Protein AF-A0A382X5J8-F1 (afdb_monomer_lite)

Radius of gyration: 20.48 Å; chains: 1; bounding box: 57×24×54 Å

Structure (mmCIF, N/CA/C/O backbone):
data_AF-A0A382X5J8-F1
#
_entry.id   AF-A0A382X5J8-F1
#
loop_
_atom_site.group_PDB
_atom_site.id
_atom_site.type_symbol
_atom_site.label_atom_id
_atom_site.label_alt_id
_atom_site.label_comp_id
_atom_site.label_asym_id
_atom_site.label_entity_id
_atom_site.label_seq_id
_atom_site.pdbx_PDB_ins_code
_atom_site.Cartn_x
_atom_site.Cartn_y
_atom_site.Cartn_z
_atom_site.occupancy
_atom_site.B_iso_or_equiv
_atom_site.auth_seq_id
_atom_site.auth_comp_id
_atom_site.auth_asym_id
_atom_site.auth_atom_id
_atom_site.pdbx_PDB_model_num
ATOM 1 N N . MET A 1 1 ? 20.415 2.984 -20.930 1.00 53.78 1 MET A N 1
ATOM 2 C CA . MET A 1 1 ? 20.204 4.208 -20.130 1.00 53.78 1 MET A CA 1
ATOM 3 C C . MET A 1 1 ? 18.824 4.067 -19.516 1.00 53.78 1 MET A C 1
ATOM 5 O O . MET A 1 1 ? 17.887 3.863 -20.277 1.00 53.78 1 MET A O 1
ATOM 9 N N . MET A 1 2 ? 18.713 4.027 -18.188 1.00 60.28 2 MET A N 1
ATOM 10 C CA . MET A 1 2 ? 17.413 3.933 -17.516 1.00 60.28 2 MET A CA 1
ATOM 11 C C . MET A 1 2 ? 16.711 5.279 -17.712 1.00 60.28 2 MET A C 1
ATOM 13 O O . MET A 1 2 ? 17.310 6.314 -17.437 1.00 60.28 2 MET A O 1
ATOM 17 N N . ASN A 1 3 ? 15.520 5.278 -18.308 1.00 70.81 3 ASN A N 1
ATOM 18 C CA . ASN A 1 3 ? 14.775 6.507 -18.545 1.00 70.81 3 ASN A CA 1
ATOM 19 C C . ASN A 1 3 ? 14.115 6.913 -17.224 1.00 70.81 3 ASN A C 1
ATOM 21 O O . ASN A 1 3 ? 13.222 6.213 -16.760 1.00 70.81 3 ASN A O 1
ATOM 25 N N . ASP A 1 4 ? 14.527 8.029 -16.625 1.00 64.75 4 ASP A N 1
ATOM 26 C CA . ASP A 1 4 ? 13.939 8.520 -15.366 1.00 64.75 4 ASP A CA 1
ATOM 27 C C . ASP A 1 4 ? 12.434 8.851 -15.495 1.00 64.75 4 ASP A C 1
ATOM 29 O O . ASP A 1 4 ? 11.732 8.999 -14.499 1.00 64.75 4 ASP A O 1
ATOM 33 N N . TRP A 1 5 ? 11.920 8.908 -16.730 1.00 77.19 5 TRP A N 1
ATOM 34 C CA . TRP A 1 5 ? 10.500 9.037 -17.070 1.00 77.19 5 TRP A CA 1
ATOM 35 C C . TRP A 1 5 ? 9.762 7.697 -17.223 1.00 77.19 5 TRP A C 1
ATOM 37 O O . TRP A 1 5 ? 8.682 7.652 -17.815 1.00 77.19 5 TRP A O 1
ATOM 47 N N . ASP A 1 6 ? 10.328 6.594 -16.737 1.00 90.88 6 ASP A N 1
ATOM 48 C CA . ASP A 1 6 ? 9.656 5.297 -16.743 1.00 90.88 6 ASP A CA 1
ATOM 49 C C . ASP A 1 6 ? 8.386 5.328 -15.870 1.00 90.88 6 ASP A C 1
ATOM 51 O O . ASP A 1 6 ? 8.413 5.698 -14.692 1.00 90.88 6 ASP A O 1
ATOM 55 N N . ILE A 1 7 ? 7.251 4.931 -16.451 1.00 93.81 7 ILE A N 1
ATOM 56 C CA . ILE A 1 7 ? 5.950 4.971 -15.773 1.00 93.81 7 ILE A CA 1
ATOM 57 C C . ILE A 1 7 ? 5.925 4.098 -14.513 1.00 93.81 7 ILE A C 1
ATOM 59 O O . ILE A 1 7 ? 5.288 4.473 -13.528 1.00 93.81 7 ILE A O 1
ATOM 63 N N . TYR A 1 8 ? 6.638 2.971 -14.494 1.00 95.12 8 TYR A N 1
ATOM 64 C CA . TYR A 1 8 ? 6.703 2.093 -13.330 1.00 95.12 8 TYR A CA 1
ATOM 65 C C . TYR A 1 8 ? 7.490 2.744 -12.193 1.00 95.12 8 TYR A C 1
ATOM 67 O O . TYR A 1 8 ? 7.097 2.623 -11.031 1.00 95.12 8 TYR A O 1
ATOM 75 N N . LEU A 1 9 ? 8.547 3.495 -12.514 1.00 94.75 9 LEU A N 1
ATOM 76 C CA . LEU A 1 9 ? 9.292 4.284 -11.533 1.00 94.75 9 LEU A CA 1
ATOM 77 C C . LEU A 1 9 ? 8.441 5.438 -10.973 1.00 94.75 9 LEU A C 1
ATOM 79 O O . LEU A 1 9 ? 8.444 5.679 -9.763 1.00 94.75 9 LEU A O 1
ATOM 83 N N . ILE A 1 10 ? 7.670 6.125 -11.821 1.00 95.81 10 ILE A N 1
ATOM 84 C CA . ILE A 1 10 ? 6.745 7.193 -11.398 1.00 95.81 10 ILE A CA 1
ATOM 85 C C . ILE A 1 10 ? 5.655 6.637 -10.472 1.00 95.81 10 ILE A C 1
ATOM 87 O O . ILE A 1 10 ? 5.379 7.213 -9.413 1.00 95.81 10 ILE A O 1
ATOM 91 N N . LEU A 1 11 ? 5.056 5.500 -10.834 1.00 96.69 11 LEU A N 1
ATOM 92 C CA . LEU A 1 11 ? 4.072 4.813 -9.997 1.00 96.69 11 LEU A CA 1
ATOM 93 C C . LEU A 1 11 ? 4.687 4.394 -8.662 1.00 96.69 11 LEU A C 1
ATOM 95 O O . LEU A 1 11 ? 4.094 4.639 -7.614 1.00 96.69 11 LEU A O 1
ATOM 99 N N . PHE A 1 12 ? 5.907 3.858 -8.666 1.00 97.19 12 PHE A N 1
ATOM 100 C CA . PHE A 1 12 ? 6.589 3.487 -7.431 1.00 97.19 12 PHE A CA 1
ATOM 101 C C . PHE A 1 12 ? 6.849 4.690 -6.514 1.00 97.19 12 PHE A C 1
ATOM 103 O O . PHE A 1 12 ? 6.608 4.622 -5.309 1.00 97.19 12 PHE A O 1
ATOM 110 N N . ASN A 1 13 ? 7.277 5.831 -7.056 1.00 96.94 13 ASN A N 1
ATOM 111 C CA . ASN A 1 13 ? 7.427 7.057 -6.264 1.00 96.94 13 ASN A CA 1
ATOM 112 C C . ASN A 1 13 ? 6.076 7.569 -5.741 1.00 96.94 13 ASN A C 1
ATOM 114 O O . ASN A 1 13 ? 5.979 8.007 -4.595 1.00 96.94 13 ASN A O 1
ATOM 118 N N . THR A 1 14 ? 5.012 7.429 -6.530 1.00 97.88 14 THR A N 1
ATOM 119 C CA . THR A 1 14 ? 3.645 7.749 -6.100 1.00 97.88 14 THR A CA 1
ATOM 120 C C . THR A 1 14 ? 3.196 6.845 -4.946 1.00 97.88 14 THR A C 1
ATOM 122 O O . THR A 1 14 ? 2.650 7.337 -3.960 1.00 97.88 14 THR A O 1
ATOM 125 N N . ALA A 1 15 ? 3.493 5.542 -4.998 1.00 98.31 15 ALA A N 1
ATOM 126 C CA . ALA A 1 15 ? 3.270 4.620 -3.882 1.00 98.31 15 ALA A CA 1
ATOM 127 C C . ALA A 1 15 ? 4.017 5.061 -2.611 1.00 98.31 15 ALA A C 1
ATOM 129 O O . ALA A 1 15 ? 3.439 5.057 -1.525 1.00 98.31 15 ALA A O 1
ATOM 130 N N . ASN A 1 16 ? 5.267 5.514 -2.743 1.00 98.06 16 ASN A N 1
ATOM 131 C CA . ASN A 1 16 ? 6.033 6.045 -1.613 1.00 98.06 16 ASN A CA 1
ATOM 132 C C . ASN A 1 16 ? 5.386 7.294 -0.997 1.00 98.06 16 ASN A C 1
ATOM 134 O O . ASN A 1 16 ? 5.351 7.414 0.227 1.00 98.06 16 ASN A O 1
ATOM 138 N N . ILE A 1 17 ? 4.796 8.182 -1.802 1.00 98.56 17 ILE A N 1
ATOM 139 C CA . ILE A 1 17 ? 4.023 9.323 -1.286 1.00 98.56 17 ILE A CA 1
ATOM 140 C C . ILE A 1 17 ? 2.826 8.837 -0.457 1.00 98.56 17 ILE A C 1
ATOM 142 O O . ILE A 1 17 ? 2.602 9.354 0.637 1.00 98.56 17 ILE A O 1
ATOM 146 N N . PHE A 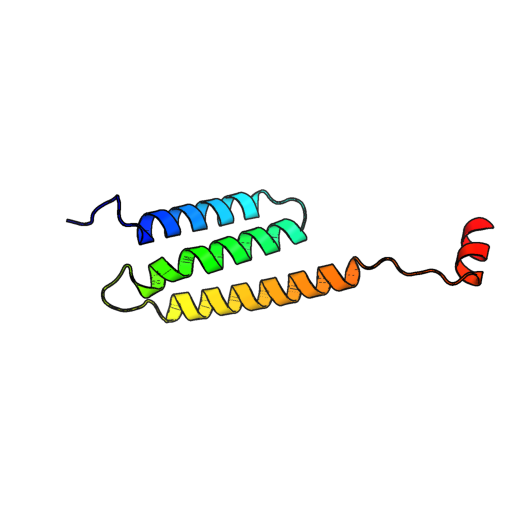1 18 ? 2.093 7.813 -0.909 1.00 98.56 18 PHE A N 1
ATOM 147 C CA . PHE A 1 18 ? 1.017 7.216 -0.107 1.00 98.56 18 PHE A CA 1
ATOM 148 C C . PHE A 1 18 ? 1.521 6.664 1.231 1.00 98.56 18 PHE A C 1
ATOM 150 O O . PHE A 1 18 ? 0.867 6.878 2.252 1.00 98.56 18 PHE A O 1
ATOM 157 N N . PHE A 1 19 ? 2.686 6.011 1.260 1.00 98.12 19 PHE A N 1
ATOM 158 C CA . PHE A 1 19 ? 3.283 5.531 2.512 1.00 98.12 19 PHE A CA 1
ATOM 159 C C . PHE A 1 19 ? 3.685 6.678 3.449 1.00 98.12 19 PHE A C 1
ATOM 161 O O . PHE A 1 19 ? 3.431 6.603 4.651 1.00 98.12 19 PHE A O 1
ATOM 168 N N . LEU A 1 20 ? 4.231 7.774 2.917 1.00 98.50 20 LEU A N 1
ATOM 169 C CA . LEU A 1 20 ? 4.527 8.974 3.708 1.00 98.50 20 LEU A CA 1
ATOM 170 C C . LEU A 1 20 ? 3.255 9.598 4.296 1.00 98.50 20 LEU A C 1
ATOM 172 O O . LEU A 1 20 ? 3.212 9.915 5.485 1.00 98.50 20 LEU A O 1
ATOM 176 N N . LEU A 1 21 ? 2.195 9.714 3.494 1.00 98.38 21 LEU A N 1
ATOM 177 C CA . LEU A 1 21 ? 0.892 10.182 3.970 1.00 98.38 21 LEU A CA 1
ATOM 178 C C . LEU A 1 21 ? 0.311 9.243 5.036 1.00 98.38 21 LEU A C 1
ATOM 180 O O . LEU A 1 21 ? -0.302 9.713 5.995 1.00 98.38 21 LEU A O 1
ATOM 184 N N . ALA A 1 22 ? 0.530 7.932 4.906 1.00 97.75 22 ALA A N 1
ATOM 185 C CA . ALA A 1 22 ? 0.111 6.949 5.897 1.00 97.75 22 ALA A CA 1
ATOM 186 C C . ALA A 1 22 ? 0.791 7.202 7.256 1.00 97.75 22 ALA A C 1
ATOM 188 O O . ALA A 1 22 ? 0.102 7.206 8.274 1.00 97.75 22 ALA A O 1
ATOM 189 N N . PHE A 1 23 ? 2.091 7.527 7.293 1.00 96.62 23 PHE A N 1
ATOM 190 C CA . PHE A 1 23 ? 2.781 7.899 8.541 1.00 96.62 23 PHE A CA 1
ATOM 191 C C . PHE A 1 23 ? 2.220 9.163 9.207 1.00 96.62 23 PHE A C 1
ATOM 193 O O . PHE A 1 23 ? 2.314 9.313 10.424 1.00 96.62 23 PHE A O 1
ATOM 200 N N . MET A 1 24 ? 1.611 10.065 8.436 1.00 97.62 24 MET A N 1
ATOM 201 C CA . MET A 1 24 ? 0.963 11.271 8.962 1.00 97.62 24 MET A CA 1
ATOM 202 C C . MET A 1 24 ? -0.485 11.029 9.419 1.00 97.62 24 MET A C 1
ATOM 204 O O . MET A 1 24 ? -1.090 11.899 10.057 1.00 97.62 24 MET A O 1
ATOM 208 N N . ALA A 1 25 ? -1.076 9.877 9.087 1.00 97.50 25 ALA A N 1
ATOM 209 C CA . ALA A 1 25 ? -2.479 9.601 9.347 1.00 97.50 25 ALA A CA 1
ATOM 210 C C . ALA A 1 25 ? -2.750 9.423 10.848 1.00 97.50 25 ALA A C 1
ATOM 212 O O . ALA A 1 25 ? -2.328 8.457 11.476 1.00 97.50 25 ALA A O 1
ATOM 213 N N . LYS A 1 26 ? -3.539 10.337 11.424 1.00 95.69 26 LYS A N 1
ATOM 214 C CA . LYS A 1 26 ? -3.936 10.273 12.843 1.00 95.69 26 LYS A CA 1
ATOM 215 C C . LYS A 1 26 ? -5.047 9.264 13.125 1.00 95.69 26 LYS A C 1
ATOM 217 O O . LYS A 1 26 ? -5.155 8.769 14.240 1.00 95.69 26 LYS A O 1
ATOM 222 N N . LYS A 1 27 ? -5.913 8.994 12.142 1.00 96.00 27 LYS A N 1
ATOM 223 C CA . LYS A 1 27 ? -7.005 8.022 12.290 1.00 96.00 27 LYS A CA 1
ATOM 224 C C . LYS A 1 27 ? -6.588 6.692 11.684 1.00 96.00 27 LYS A C 1
ATOM 226 O O . LYS A 1 27 ? -6.129 6.656 10.542 1.00 96.00 27 LYS A O 1
ATOM 231 N N . ILE A 1 28 ? -6.850 5.609 12.411 1.00 95.50 28 ILE A N 1
ATOM 232 C CA . ILE A 1 28 ? -6.472 4.254 12.000 1.00 95.50 28 ILE A CA 1
ATOM 233 C C . ILE A 1 28 ? -7.073 3.857 10.641 1.00 95.50 28 ILE A C 1
ATOM 235 O O . ILE A 1 28 ? -6.385 3.251 9.830 1.00 95.50 28 ILE A O 1
ATOM 239 N N . VAL A 1 29 ? -8.305 4.282 10.330 1.00 96.75 29 VAL A N 1
ATOM 240 C CA . VAL A 1 29 ? -8.948 4.037 9.022 1.00 96.75 29 VAL A CA 1
ATOM 241 C C . VAL A 1 29 ? -8.121 4.613 7.870 1.00 96.75 29 VAL A C 1
ATOM 243 O O . VAL A 1 29 ? -7.851 3.919 6.893 1.00 96.75 29 VAL A O 1
ATOM 246 N N . TRP A 1 30 ? -7.675 5.867 8.001 1.00 97.31 30 TRP A N 1
ATOM 247 C CA . TRP A 1 30 ? -6.866 6.530 6.976 1.00 97.31 30 TRP A CA 1
ATOM 248 C C . TRP A 1 30 ? -5.492 5.880 6.832 1.00 97.31 30 TRP A C 1
ATOM 250 O O . TRP A 1 30 ? -5.046 5.686 5.704 1.00 97.31 30 TRP A O 1
ATOM 260 N N . LEU A 1 31 ? -4.863 5.466 7.942 1.00 97.81 31 LEU A N 1
ATOM 261 C CA . LEU A 1 31 ? -3.610 4.705 7.905 1.00 97.81 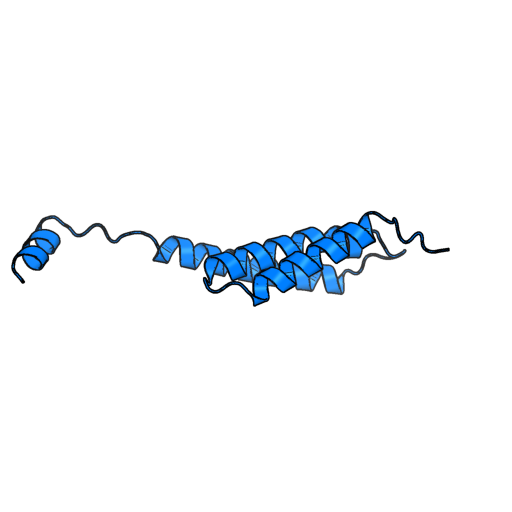31 LEU A CA 1
ATOM 262 C C . LEU A 1 31 ? -3.764 3.446 7.040 1.00 97.81 31 LEU A C 1
ATOM 264 O O . LEU A 1 31 ? -2.940 3.206 6.158 1.00 97.81 31 LEU A O 1
ATOM 268 N N . ARG A 1 32 ? -4.834 2.666 7.253 1.00 98.00 32 ARG A N 1
ATOM 269 C CA . ARG A 1 32 ? -5.099 1.438 6.484 1.00 98.00 32 ARG A CA 1
ATOM 270 C C . ARG A 1 32 ? -5.343 1.736 5.006 1.00 98.00 32 ARG A C 1
ATOM 272 O O . ARG A 1 32 ? -4.683 1.134 4.164 1.00 98.00 32 ARG A O 1
ATOM 279 N N . LEU A 1 33 ? -6.234 2.678 4.690 1.00 98.06 33 LEU A N 1
ATOM 280 C CA . LEU A 1 33 ? -6.575 3.030 3.305 1.00 98.06 33 LEU A CA 1
ATOM 281 C C . LEU A 1 33 ? -5.356 3.509 2.509 1.00 98.06 33 LEU A C 1
ATOM 283 O O . LEU A 1 33 ? -5.127 3.042 1.392 1.00 98.06 33 LEU A O 1
ATOM 287 N N . LEU A 1 34 ? -4.549 4.400 3.090 1.00 98.31 34 LEU A N 1
ATOM 288 C CA . LEU A 1 34 ? -3.344 4.923 2.444 1.00 98.31 34 LEU A CA 1
ATOM 289 C C . LEU A 1 34 ? -2.294 3.823 2.253 1.00 98.31 34 LEU A C 1
ATOM 291 O O . LEU A 1 34 ? -1.715 3.714 1.174 1.00 98.31 34 LEU A O 1
ATOM 295 N N . THR A 1 35 ? -2.107 2.960 3.256 1.00 97.94 35 THR A N 1
ATOM 296 C CA . THR A 1 35 ? -1.159 1.837 3.182 1.00 97.94 35 THR A CA 1
ATOM 297 C C . THR A 1 35 ? -1.552 0.838 2.092 1.00 97.94 35 THR A C 1
ATOM 299 O O . THR A 1 35 ? -0.712 0.476 1.273 1.00 97.94 35 THR A O 1
ATOM 302 N N . ILE A 1 36 ? -2.828 0.436 2.029 1.00 98.38 36 ILE A N 1
ATOM 303 C CA . ILE A 1 36 ? -3.342 -0.455 0.974 1.00 98.38 36 ILE A CA 1
ATOM 304 C C . ILE A 1 36 ? -3.160 0.194 -0.399 1.00 98.38 36 ILE A C 1
ATOM 306 O O . ILE A 1 36 ? -2.693 -0.457 -1.328 1.00 98.38 36 ILE A O 1
ATOM 310 N N . THR A 1 37 ? -3.483 1.482 -0.529 1.00 98.50 37 THR A N 1
ATOM 311 C CA . THR A 1 37 ? -3.352 2.197 -1.806 1.00 98.50 37 THR A CA 1
ATOM 312 C C . THR A 1 37 ? -1.897 2.224 -2.273 1.00 98.50 37 THR A C 1
ATOM 314 O O . THR A 1 37 ? -1.621 1.839 -3.406 1.00 98.50 37 THR A O 1
ATOM 317 N N . GLY A 1 38 ? -0.950 2.577 -1.396 1.00 98.44 38 GLY A N 1
ATOM 318 C CA . GLY A 1 38 ? 0.478 2.536 -1.722 1.00 98.44 38 GLY A CA 1
ATOM 319 C C . GLY A 1 38 ? 0.954 1.131 -2.108 1.00 98.44 38 GLY A C 1
ATOM 320 O O . GLY A 1 38 ? 1.687 0.978 -3.082 1.00 98.44 38 GLY A O 1
ATOM 321 N N . MET A 1 39 ? 0.480 0.092 -1.412 1.00 98.31 39 MET A N 1
ATOM 322 C CA . MET A 1 39 ? 0.774 -1.309 -1.738 1.00 98.31 39 MET A CA 1
ATOM 323 C C . MET A 1 39 ? 0.276 -1.699 -3.132 1.00 98.31 39 MET A C 1
ATOM 325 O O . MET A 1 39 ? 1.021 -2.296 -3.899 1.00 98.31 39 MET A O 1
ATOM 329 N N . MET A 1 40 ? -0.952 -1.333 -3.500 1.00 98.12 40 MET A N 1
ATOM 330 C CA . MET A 1 40 ? -1.484 -1.658 -4.827 1.00 98.12 40 MET A CA 1
ATOM 331 C C . MET A 1 40 ? -0.771 -0.884 -5.942 1.00 98.12 40 MET A C 1
ATOM 333 O O . MET A 1 40 ? -0.516 -1.436 -7.012 1.00 98.12 40 MET A O 1
ATOM 337 N N . VAL A 1 41 ? -0.411 0.377 -5.687 1.00 98.19 41 VAL A N 1
ATOM 338 C CA . VAL A 1 41 ? 0.286 1.241 -6.654 1.00 98.19 41 VAL A CA 1
ATOM 339 C C . VAL A 1 41 ? 1.749 0.819 -6.862 1.00 98.19 41 VAL A C 1
ATOM 341 O O . VAL A 1 41 ? 2.304 1.086 -7.926 1.00 98.19 41 VAL A O 1
ATOM 344 N N . SER A 1 42 ? 2.378 0.123 -5.907 1.00 98.12 42 SER A N 1
ATOM 345 C CA . SER A 1 42 ? 3.754 -0.375 -6.061 1.00 98.12 42 SER A CA 1
ATOM 346 C C . SER A 1 42 ? 3.861 -1.687 -6.852 1.00 98.12 42 SER A C 1
ATOM 348 O O . SER A 1 42 ? 4.929 -1.980 -7.389 1.00 98.12 42 SER A O 1
ATOM 350 N N . ILE A 1 43 ? 2.775 -2.460 -6.994 1.00 97.81 43 ILE A N 1
ATOM 351 C CA . ILE A 1 43 ? 2.777 -3.757 -7.701 1.00 97.81 43 ILE A CA 1
ATOM 352 C C . ILE A 1 43 ? 3.284 -3.670 -9.154 1.00 97.81 43 ILE A C 1
ATOM 354 O O . ILE A 1 43 ? 4.104 -4.514 -9.524 1.00 97.81 43 ILE A O 1
ATOM 358 N N . PRO A 1 44 ? 2.877 -2.687 -9.987 1.00 97.44 44 PRO A N 1
ATOM 359 C CA . PRO A 1 44 ? 3.380 -2.566 -11.356 1.00 97.44 44 PRO A CA 1
ATOM 360 C C . PRO A 1 44 ? 4.907 -2.484 -11.444 1.00 97.44 44 PRO A C 1
ATOM 362 O O . PRO A 1 44 ? 5.495 -3.089 -12.335 1.00 97.44 44 PRO A O 1
ATOM 365 N N . TYR A 1 45 ? 5.556 -1.805 -10.494 1.00 96.81 45 TYR A N 1
ATOM 366 C CA . TYR A 1 45 ? 7.016 -1.743 -10.425 1.00 96.81 45 TYR A CA 1
ATOM 367 C C . TYR A 1 45 ? 7.625 -3.130 -10.209 1.00 96.81 45 TYR A C 1
ATOM 369 O O . TYR A 1 45 ? 8.514 -3.542 -10.951 1.00 96.81 45 TYR A O 1
ATOM 377 N N . TYR A 1 46 ? 7.095 -3.898 -9.257 1.00 97.50 46 TYR A N 1
ATOM 378 C CA . TYR A 1 46 ? 7.597 -5.243 -8.972 1.00 97.50 46 TYR A CA 1
ATOM 379 C C . TYR A 1 46 ? 7.347 -6.248 -10.097 1.00 97.50 46 TYR A C 1
ATOM 381 O O . TYR A 1 46 ? 8.077 -7.232 -10.190 1.00 97.50 46 TYR A O 1
ATOM 389 N N . LEU A 1 47 ? 6.326 -6.032 -10.928 1.00 97.12 47 LEU A N 1
ATOM 390 C CA . LEU A 1 47 ? 6.014 -6.909 -12.054 1.00 97.12 47 LEU A CA 1
ATOM 391 C C . LEU A 1 47 ? 6.824 -6.591 -13.312 1.00 97.12 47 LEU A C 1
ATOM 393 O O . LEU A 1 47 ? 7.203 -7.525 -14.013 1.00 97.12 47 LEU A O 1
ATOM 397 N N . TYR A 1 48 ? 7.052 -5.307 -13.608 1.00 95.62 48 TYR A N 1
ATOM 398 C CA . TYR A 1 48 ? 7.437 -4.886 -14.961 1.00 95.62 48 TYR A CA 1
ATOM 399 C C . TYR A 1 48 ? 8.708 -4.037 -15.050 1.00 95.62 48 TYR A C 1
ATOM 401 O O . TYR A 1 48 ? 9.234 -3.880 -16.148 1.00 95.62 48 TYR A O 1
ATOM 409 N N . PHE A 1 49 ? 9.218 -3.484 -13.943 1.00 94.00 49 PHE A N 1
ATOM 410 C CA . PHE A 1 49 ? 10.398 -2.610 -14.002 1.00 94.00 49 PHE A CA 1
ATOM 411 C C . PHE A 1 49 ? 11.715 -3.379 -14.204 1.00 94.00 49 PHE A C 1
ATOM 413 O O . PHE A 1 49 ? 12.660 -2.862 -14.795 1.00 94.00 49 PHE A O 1
ATOM 420 N N . HIS A 1 50 ? 11.789 -4.618 -13.714 1.00 91.12 50 HIS A N 1
ATOM 421 C CA . HIS A 1 50 ? 12.951 -5.495 -13.870 1.00 91.12 50 HIS A CA 1
ATOM 422 C C . HIS A 1 50 ? 12.684 -6.590 -14.908 1.00 91.12 50 HIS A C 1
ATOM 424 O O . HIS A 1 50 ? 11.535 -6.953 -15.143 1.00 91.12 50 HIS A O 1
ATOM 430 N N . GLU A 1 51 ? 13.750 -7.165 -15.483 1.00 90.50 51 GLU A N 1
ATOM 431 C CA . GLU A 1 51 ? 13.640 -8.277 -16.447 1.00 90.50 51 GLU A CA 1
ATOM 432 C C . GLU A 1 51 ? 12.870 -9.479 -15.879 1.00 90.50 51 GLU A C 1
ATOM 434 O O . GLU A 1 51 ? 12.119 -10.137 -16.596 1.00 90.50 51 GLU A O 1
ATOM 439 N N . ALA A 1 52 ? 13.041 -9.752 -14.582 1.00 95.06 52 ALA A N 1
ATOM 440 C CA . ALA A 1 52 ? 12.310 -10.783 -13.861 1.00 95.06 52 ALA A CA 1
ATOM 441 C C . ALA A 1 52 ? 11.393 -10.150 -12.798 1.00 95.06 52 ALA A C 1
ATOM 443 O O . ALA A 1 52 ? 11.864 -9.314 -12.018 1.00 95.06 52 ALA A O 1
ATOM 444 N N . PRO A 1 53 ? 10.119 -10.580 -12.696 1.00 96.81 53 PRO A N 1
ATOM 445 C CA . PRO A 1 53 ? 9.222 -10.115 -11.646 1.00 96.81 53 PRO A CA 1
ATOM 446 C C . PRO A 1 53 ? 9.760 -10.401 -10.240 1.00 96.81 53 PRO A C 1
ATOM 448 O O . PRO A 1 53 ? 10.231 -11.502 -9.933 1.00 96.81 53 PRO A O 1
ATOM 451 N N . MET A 1 54 ? 9.621 -9.427 -9.343 1.00 97.88 54 MET A N 1
ATOM 452 C CA . MET A 1 54 ? 10.045 -9.522 -7.946 1.00 97.88 54 MET A CA 1
ATOM 453 C C . MET A 1 54 ? 8.990 -10.250 -7.099 1.00 97.88 54 MET A C 1
ATOM 455 O O . MET A 1 54 ? 8.353 -9.658 -6.225 1.00 97.88 54 MET A O 1
ATOM 459 N N . TRP A 1 55 ? 8.805 -11.551 -7.339 1.00 97.44 55 TRP A N 1
ATOM 460 C CA . TRP A 1 55 ? 7.760 -12.368 -6.700 1.00 97.44 55 TRP A CA 1
ATOM 461 C C . TRP A 1 55 ? 7.752 -12.306 -5.172 1.00 97.44 55 TRP A C 1
ATOM 463 O O . TRP A 1 55 ? 6.681 -12.248 -4.575 1.00 97.44 55 TRP A O 1
ATOM 473 N N . ASN A 1 56 ? 8.928 -12.260 -4.538 1.00 98.00 56 ASN A N 1
ATOM 474 C CA . ASN A 1 56 ? 9.024 -12.107 -3.086 1.00 98.00 56 ASN A CA 1
ATOM 475 C C . ASN A 1 56 ? 8.367 -10.799 -2.612 1.00 98.00 56 ASN A C 1
ATOM 477 O O . ASN A 1 56 ? 7.568 -10.813 -1.682 1.00 98.00 56 ASN A O 1
ATOM 481 N N . ASN A 1 57 ? 8.639 -9.675 -3.282 1.00 97.69 57 ASN A N 1
ATOM 482 C CA . ASN A 1 57 ? 8.046 -8.385 -2.921 1.00 97.69 57 ASN A CA 1
ATOM 483 C C . ASN A 1 57 ? 6.536 -8.383 -3.151 1.00 97.69 57 ASN A C 1
ATOM 485 O O . ASN A 1 57 ? 5.792 -7.918 -2.293 1.00 97.69 57 ASN A O 1
ATOM 489 N N . ILE A 1 58 ? 6.081 -8.954 -4.269 1.00 98.25 58 ILE A N 1
ATOM 490 C CA . ILE A 1 58 ? 4.652 -9.075 -4.582 1.00 98.25 58 ILE A CA 1
ATOM 491 C C . ILE A 1 58 ? 3.941 -9.895 -3.504 1.00 98.25 58 ILE A C 1
ATOM 493 O O . ILE A 1 58 ? 2.916 -9.459 -2.984 1.00 98.25 58 ILE A O 1
ATOM 497 N N . PHE A 1 59 ? 4.500 -11.046 -3.121 1.00 98.38 59 PHE A N 1
ATOM 498 C CA . PHE A 1 59 ? 3.939 -11.895 -2.071 1.00 98.38 59 PHE A CA 1
ATOM 499 C C . PHE A 1 59 ? 3.764 -11.129 -0.755 1.00 98.38 59 PHE A C 1
ATOM 501 O O . PHE A 1 59 ? 2.675 -11.131 -0.171 1.00 98.38 59 PHE A O 1
ATOM 508 N N . TRP A 1 60 ? 4.807 -10.428 -0.307 1.00 98.44 60 TRP A N 1
ATOM 509 C CA . TRP A 1 60 ? 4.751 -9.665 0.938 1.00 98.44 60 TRP A CA 1
ATOM 510 C C . TRP A 1 60 ? 3.776 -8.493 0.855 1.00 98.44 60 TRP A C 1
ATOM 512 O O . TRP A 1 60 ? 2.961 -8.320 1.758 1.00 98.44 60 TRP A O 1
ATOM 522 N N . VAL A 1 61 ? 3.782 -7.732 -0.239 1.00 97.94 61 VAL A N 1
ATOM 523 C CA . VAL A 1 61 ? 2.869 -6.597 -0.445 1.00 97.94 61 VAL A CA 1
ATOM 524 C C . VAL A 1 61 ? 1.410 -7.047 -0.475 1.00 97.94 61 VAL A C 1
ATOM 526 O O . VAL A 1 61 ? 0.582 -6.439 0.202 1.00 97.94 61 VAL A O 1
ATOM 529 N N . CYS A 1 62 ? 1.095 -8.149 -1.157 1.00 98.00 62 CYS A N 1
ATOM 530 C CA . CYS A 1 62 ? -0.244 -8.740 -1.139 1.00 98.00 62 CYS A CA 1
ATOM 531 C C . CYS A 1 62 ? -0.641 -9.221 0.263 1.00 98.00 62 CYS A C 1
ATOM 533 O O . CYS A 1 62 ? -1.768 -8.985 0.699 1.00 98.00 62 CYS A O 1
ATOM 535 N N . THR A 1 63 ? 0.283 -9.848 0.996 1.00 98.44 63 THR A N 1
ATOM 536 C CA . THR A 1 63 ? 0.042 -10.304 2.374 1.00 98.44 63 THR A CA 1
ATOM 537 C C . THR A 1 63 ? -0.254 -9.124 3.300 1.00 98.44 63 THR A C 1
ATOM 539 O O . THR A 1 63 ? -1.235 -9.143 4.047 1.00 98.44 63 THR A O 1
ATOM 542 N N . TYR A 1 64 ? 0.539 -8.054 3.223 1.00 97.88 64 TYR A N 1
ATOM 543 C CA . TYR A 1 64 ? 0.297 -6.849 4.008 1.00 97.88 64 TYR A CA 1
ATOM 544 C C . TYR A 1 64 ? -1.005 -6.148 3.605 1.00 97.88 64 TYR A C 1
ATOM 546 O O . TYR A 1 64 ? -1.747 -5.707 4.487 1.00 97.88 64 TYR A O 1
ATOM 554 N N . ALA A 1 65 ? -1.318 -6.063 2.310 1.00 98.06 65 ALA A N 1
ATOM 555 C CA . ALA A 1 65 ? -2.568 -5.478 1.834 1.00 98.06 65 ALA A CA 1
ATOM 556 C C . ALA A 1 65 ? -3.778 -6.261 2.363 1.00 98.06 65 ALA A C 1
ATOM 558 O O . ALA A 1 65 ? -4.715 -5.653 2.880 1.00 98.06 65 ALA A O 1
ATOM 559 N N . LEU A 1 66 ? -3.720 -7.598 2.338 1.00 98.44 66 LEU A N 1
ATOM 560 C CA . LEU A 1 66 ? -4.760 -8.469 2.887 1.00 98.44 66 LEU A CA 1
ATOM 561 C C . LEU A 1 66 ? -4.982 -8.220 4.384 1.00 98.44 66 LEU A C 1
ATOM 563 O O . LEU A 1 66 ? -6.118 -8.026 4.812 1.00 98.44 66 LEU A O 1
ATOM 567 N N . ILE A 1 67 ? -3.910 -8.159 5.178 1.00 98.25 67 ILE A N 1
ATOM 568 C CA . ILE A 1 67 ? -4.012 -7.862 6.616 1.00 98.25 67 ILE A CA 1
ATOM 569 C C . ILE A 1 67 ? -4.648 -6.484 6.844 1.00 98.25 67 ILE A C 1
ATOM 571 O O . ILE A 1 67 ? -5.529 -6.337 7.694 1.00 98.25 67 ILE A O 1
ATOM 575 N N . ASN A 1 68 ? -4.232 -5.466 6.086 1.00 97.75 68 ASN A N 1
ATOM 576 C CA . ASN A 1 68 ? -4.802 -4.126 6.216 1.00 97.75 68 ASN A CA 1
ATOM 577 C C . ASN A 1 68 ? -6.280 -4.082 5.797 1.00 97.75 68 ASN A C 1
ATOM 579 O O . ASN A 1 68 ? -7.043 -3.347 6.421 1.00 97.75 68 ASN A O 1
ATOM 583 N N . LEU A 1 69 ? -6.693 -4.873 4.801 1.00 98.19 69 LEU A N 1
ATOM 584 C CA . LEU A 1 69 ? -8.094 -5.011 4.392 1.00 98.19 69 LEU A CA 1
ATOM 585 C C . LEU A 1 69 ? -8.942 -5.665 5.486 1.00 98.19 69 LEU A C 1
ATOM 587 O O . LEU A 1 69 ? -10.011 -5.149 5.803 1.00 98.19 69 LEU A O 1
ATOM 591 N N . VAL A 1 70 ? -8.455 -6.744 6.107 1.00 98.31 70 VAL A N 1
ATOM 592 C CA . VAL A 1 70 ? -9.141 -7.389 7.240 1.00 98.31 70 VAL A CA 1
ATOM 593 C C . VAL A 1 70 ? -9.297 -6.407 8.402 1.00 98.31 70 VAL A C 1
ATOM 595 O O . VAL A 1 70 ? -10.388 -6.257 8.943 1.00 98.31 70 VAL A O 1
ATOM 598 N N . MET A 1 71 ? -8.236 -5.675 8.748 1.00 97.38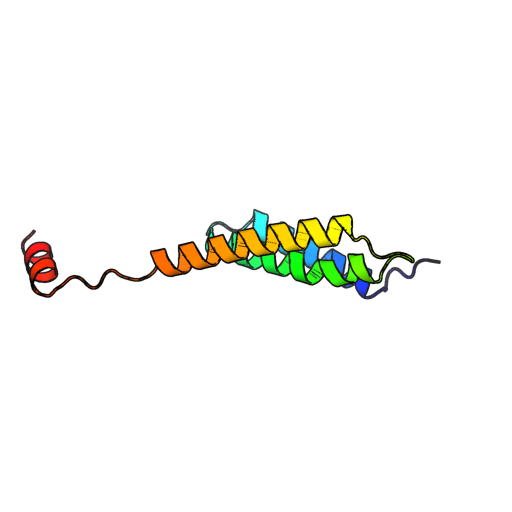 71 MET A N 1
ATOM 599 C CA . MET A 1 71 ? -8.288 -4.654 9.801 1.00 97.38 71 MET A CA 1
ATOM 600 C C . MET A 1 71 ? -9.263 -3.521 9.468 1.00 97.38 71 MET A C 1
ATOM 602 O O . MET A 1 71 ? -10.017 -3.080 10.330 1.00 97.38 71 MET A O 1
ATOM 606 N N . LEU A 1 72 ? -9.266 -3.050 8.219 1.00 96.44 72 LEU A N 1
ATOM 607 C CA . LEU A 1 72 ? -10.210 -2.037 7.753 1.00 96.44 72 LEU A CA 1
ATOM 608 C C . LEU A 1 72 ? -11.659 -2.536 7.848 1.00 96.44 72 LEU A C 1
ATOM 610 O O . LEU A 1 72 ? -12.538 -1.778 8.254 1.00 96.44 72 LEU A O 1
ATOM 614 N N . PHE A 1 73 ? -11.897 -3.808 7.524 1.00 96.44 73 PHE A N 1
ATOM 615 C CA . PHE A 1 73 ? -13.204 -4.444 7.656 1.00 96.44 73 PHE A CA 1
ATOM 616 C C . PHE A 1 73 ? -13.656 -4.553 9.119 1.00 96.44 73 PHE A C 1
ATOM 618 O O . PHE A 1 73 ? -14.802 -4.232 9.419 1.00 96.44 73 PHE A O 1
ATOM 625 N N . ILE A 1 74 ? -12.760 -4.922 10.040 1.00 95.94 74 ILE A N 1
ATOM 626 C CA . ILE A 1 74 ? -13.054 -4.939 11.484 1.00 95.94 74 ILE A CA 1
ATOM 627 C C . ILE A 1 74 ? -13.450 -3.541 11.967 1.00 95.94 74 ILE A C 1
ATOM 629 O O . ILE A 1 74 ? -14.503 -3.390 12.578 1.00 95.94 74 ILE A O 1
ATOM 633 N N . ILE A 1 75 ? -12.678 -2.506 11.615 1.00 94.94 75 ILE A N 1
ATOM 634 C CA . ILE A 1 75 ? -13.001 -1.122 11.997 1.00 94.94 75 ILE A CA 1
ATOM 635 C C . ILE A 1 75 ? -14.365 -0.701 11.439 1.00 94.94 75 ILE A C 1
ATOM 637 O O . ILE A 1 75 ? -15.136 -0.019 12.112 1.00 94.94 75 ILE A O 1
ATOM 641 N N . TYR A 1 76 ? -14.686 -1.110 10.210 1.00 93.00 76 TYR A N 1
ATOM 642 C CA . TYR A 1 76 ? -15.999 -0.856 9.629 1.00 93.00 76 TYR A CA 1
ATOM 643 C C . TYR A 1 76 ? -17.125 -1.499 10.457 1.00 93.00 76 TYR A C 1
ATOM 645 O O . TYR A 1 76 ? -18.128 -0.834 10.722 1.00 93.00 76 TYR A O 1
ATOM 653 N N . LEU A 1 77 ? -16.959 -2.747 10.909 1.00 92.06 77 LEU A N 1
ATOM 654 C CA . LEU A 1 77 ? -17.931 -3.414 11.780 1.00 92.06 77 LEU A CA 1
ATOM 655 C C . LEU A 1 77 ? -18.057 -2.728 13.148 1.00 92.06 77 LEU A C 1
ATOM 657 O O . LEU A 1 77 ? -19.175 -2.509 13.603 1.00 92.06 77 LEU A O 1
ATOM 661 N N . GLU A 1 78 ? -16.939 -2.343 13.766 1.00 91.00 78 GLU A N 1
ATOM 662 C CA . GLU A 1 78 ? -16.907 -1.642 15.062 1.00 91.00 78 GLU A CA 1
ATOM 663 C C . GLU A 1 78 ? -17.527 -0.243 14.999 1.00 91.00 78 GLU A C 1
ATOM 665 O O . GLU A 1 78 ? -18.094 0.238 15.974 1.00 91.00 78 GLU A O 1
ATOM 670 N N . SER A 1 79 ? -17.436 0.425 13.848 1.00 86.31 79 SER A N 1
ATOM 671 C CA . SER A 1 79 ? -18.002 1.764 13.658 1.00 86.31 79 SER A CA 1
ATOM 672 C C . SER A 1 79 ? -19.526 1.782 13.509 1.00 86.31 79 SER A C 1
ATOM 674 O O . SER A 1 79 ? -20.110 2.865 13.415 1.00 86.31 79 SER A O 1
ATOM 676 N N . ARG A 1 80 ? -20.181 0.612 13.461 1.00 80.88 80 ARG A N 1
ATOM 677 C CA . ARG A 1 80 ? -21.640 0.543 13.371 1.00 80.88 80 ARG A CA 1
ATOM 678 C C . ARG A 1 80 ? -22.257 1.037 14.684 1.00 80.88 80 ARG A C 1
ATOM 680 O O . ARG A 1 80 ? -21.926 0.493 15.736 1.00 80.88 80 ARG A O 1
ATOM 687 N N . PRO A 1 81 ? -23.145 2.047 14.644 1.00 69.62 81 PRO A N 1
ATOM 688 C CA . PRO A 1 81 ? -23.850 2.480 15.840 1.00 69.62 81 PRO A CA 1
ATOM 689 C C . PRO A 1 81 ? -24.665 1.306 16.385 1.00 69.62 81 PRO A C 1
ATOM 691 O O . PRO A 1 81 ? -25.363 0.624 15.635 1.00 69.62 81 PRO A O 1
ATOM 694 N N . ILE A 1 82 ? -24.544 1.062 17.688 1.00 68.81 82 ILE A N 1
ATOM 695 C CA . ILE A 1 82 ? -25.423 0.135 18.394 1.00 68.81 82 ILE A CA 1
ATOM 696 C C . ILE A 1 82 ? -26.791 0.815 18.421 1.00 68.81 82 ILE A C 1
ATOM 698 O O . ILE A 1 82 ? -26.943 1.864 19.047 1.00 68.81 82 ILE A O 1
ATOM 702 N N . GLU A 1 83 ? -27.763 0.263 17.698 1.00 67.88 83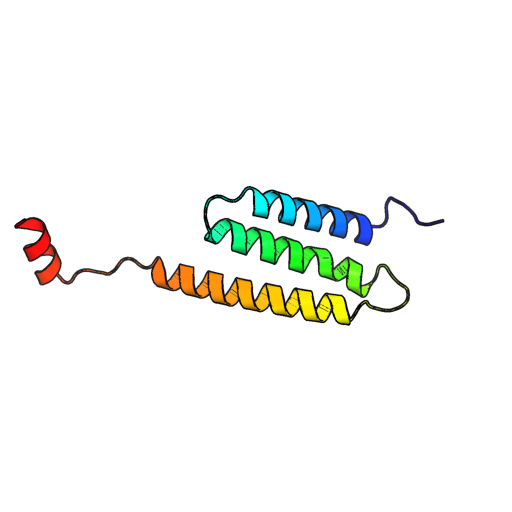 GLU A N 1
ATOM 703 C CA . GLU A 1 83 ? -29.158 0.666 17.857 1.00 67.88 83 GLU A CA 1
ATOM 704 C C . GLU A 1 83 ? -29.596 0.216 19.251 1.00 67.88 83 GLU A C 1
ATOM 706 O O . GLU A 1 83 ? -29.804 -0.973 19.493 1.00 67.88 83 GLU A O 1
ATOM 711 N N . LEU A 1 84 ? -29.649 1.164 20.190 1.00 71.00 84 LEU A N 1
ATOM 712 C CA . LEU A 1 84 ? -30.238 0.930 21.501 1.00 71.00 84 LEU A CA 1
ATOM 713 C C . LEU A 1 84 ? -31.716 0.615 21.284 1.00 71.00 84 LEU A C 1
ATOM 715 O O . LEU A 1 84 ? -32.417 1.348 20.584 1.00 71.00 84 LEU A O 1
ATOM 719 N N . SER A 1 85 ? -32.193 -0.472 21.882 1.00 77.12 85 SER A N 1
ATOM 720 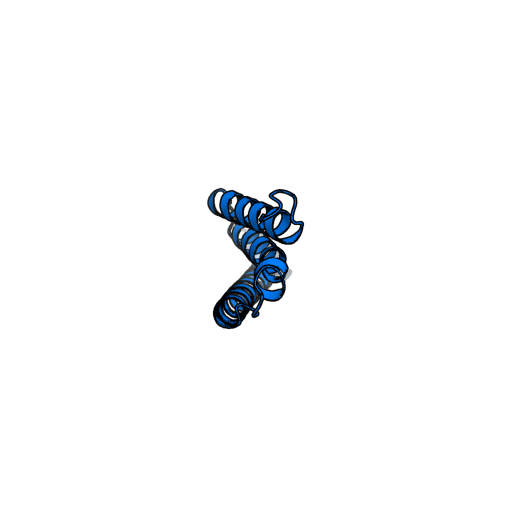C CA . SER A 1 85 ? -33.627 -0.750 21.909 1.00 77.12 85 SER A CA 1
ATOM 721 C C . SER A 1 85 ? -34.375 0.386 22.615 1.00 77.12 85 SER A C 1
ATOM 723 O O . SER A 1 85 ? -33.808 1.085 23.460 1.00 77.12 85 SER A O 1
ATOM 725 N N . ASP A 1 86 ? -35.672 0.544 22.330 1.00 80.94 86 ASP A N 1
ATOM 726 C CA . ASP A 1 86 ? -36.509 1.584 22.952 1.00 80.94 86 ASP A CA 1
ATOM 727 C C . ASP A 1 86 ? -36.394 1.596 24.486 1.00 80.94 86 ASP A C 1
ATOM 729 O O . ASP A 1 86 ? -36.445 2.653 25.115 1.00 80.94 86 ASP A O 1
ATOM 733 N N . LEU A 1 87 ? -36.193 0.421 25.096 1.00 80.56 87 LEU A N 1
ATOM 734 C CA . LEU A 1 87 ? -35.991 0.260 26.533 1.00 80.56 87 LEU A CA 1
ATOM 735 C C . LEU A 1 87 ? -34.637 0.815 27.005 1.00 80.56 87 LEU A C 1
ATOM 737 O O . LEU A 1 87 ? -34.584 1.526 28.008 1.00 80.56 87 LEU A O 1
ATOM 741 N N . GLU A 1 88 ? -33.551 0.522 26.290 1.00 83.56 88 GLU A N 1
ATOM 742 C CA . GLU A 1 88 ? -32.201 1.003 26.616 1.00 83.56 88 GLU A CA 1
ATOM 743 C C . GLU A 1 88 ? -32.074 2.515 26.401 1.00 83.56 88 GLU A C 1
ATOM 745 O O . GLU A 1 88 ? -31.459 3.204 27.216 1.00 83.56 88 GLU A O 1
ATOM 750 N N . GLN A 1 89 ? -32.730 3.050 25.367 1.00 82.00 89 GLN A N 1
ATOM 751 C CA . GLN A 1 89 ? -32.820 4.491 25.131 1.00 82.00 89 GLN A CA 1
ATOM 752 C C . GLN A 1 89 ? -33.583 5.196 26.268 1.00 82.00 89 GLN A C 1
ATOM 754 O O . GLN A 1 89 ? -33.190 6.280 26.699 1.00 82.00 89 GLN A O 1
ATOM 759 N N . ASN A 1 90 ? -34.646 4.571 26.794 1.00 85.06 90 ASN A N 1
ATOM 760 C CA . ASN A 1 90 ? -35.408 5.104 27.926 1.00 85.06 90 ASN A CA 1
ATOM 761 C C . ASN A 1 90 ? -34.566 5.138 29.210 1.00 85.06 90 ASN A C 1
ATOM 763 O O . ASN A 1 90 ? -34.549 6.151 29.905 1.00 85.06 90 ASN A O 1
ATOM 767 N N . ILE A 1 91 ? -33.824 4.062 29.500 1.00 85.19 91 ILE A N 1
ATOM 768 C CA . ILE A 1 91 ? -32.905 3.997 30.651 1.00 85.19 91 ILE A CA 1
ATOM 769 C C . ILE A 1 91 ? -31.809 5.063 30.537 1.00 85.19 91 ILE A C 1
ATOM 771 O O . ILE A 1 91 ?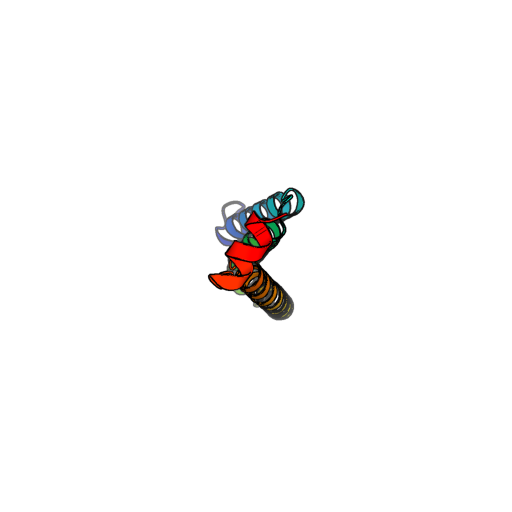 -31.534 5.757 31.516 1.00 85.19 91 ILE A O 1
ATOM 775 N N . TYR A 1 92 ? -31.224 5.236 29.349 1.00 78.94 92 TYR A N 1
ATOM 776 C CA . TYR A 1 92 ? -30.201 6.254 29.102 1.00 78.94 92 TYR A CA 1
ATOM 777 C C . TYR A 1 92 ? -30.721 7.677 29.350 1.00 78.94 92 TYR A C 1
ATOM 779 O O . TYR A 1 92 ? -30.035 8.475 29.973 1.00 78.94 92 TYR A O 1
ATOM 787 N N . ASN A 1 93 ? -31.951 7.982 28.925 1.00 84.19 93 ASN A N 1
ATOM 788 C CA . ASN A 1 93 ? -32.560 9.306 29.104 1.00 84.19 93 ASN A CA 1
ATOM 789 C C . ASN A 1 93 ? -32.978 9.614 30.556 1.00 84.19 93 ASN A C 1
ATOM 791 O O . ASN A 1 93 ? -33.265 10.766 30.875 1.00 84.19 93 ASN A O 1
ATOM 795 N N . MET A 1 94 ? -33.072 8.595 31.417 1.00 85.12 94 MET A N 1
ATOM 796 C CA . MET A 1 94 ? -33.427 8.739 32.834 1.00 85.12 94 MET A CA 1
ATOM 797 C C . MET A 1 94 ? -32.214 8.995 33.750 1.00 85.12 94 MET A C 1
ATOM 799 O O . MET A 1 94 ? -32.413 9.197 34.949 1.00 85.12 94 MET A O 1
ATOM 803 N N . THR A 1 95 ? -30.988 8.977 33.213 1.00 64.19 95 THR A N 1
ATOM 804 C CA . THR A 1 95 ? -29.729 9.245 33.939 1.00 64.19 95 THR A CA 1
ATOM 805 C C . THR A 1 95 ? -29.142 10.583 33.507 1.00 64.19 95 THR A C 1
ATOM 807 O O . THR A 1 95 ? -28.646 11.314 34.393 1.00 64.19 95 THR A O 1
#

Organism: NCBI:txid408172

Sequence (95 aa):
MMNDWDIYLILFNTANIFFLLAFMAKKIVWLRLLTITGMMVSIPYYLYFHEAPMWNNIFWVCTYALINLVMLFIIYLESRPIELSDLEQNIYNMT

InterPro domains:
  IPR055272 POPDC1-3 domain [PF04831] (10-93)

pLDDT: mean 91.88, std 10.21, range [53.78, 98.56]

Secondary structure (DSSP, 8-state):
---TT-HHHHHHHHHHHHHHHHHH--SHHHHHHHHHHHHHHHHHHHHHTSSS--HHHHHHHHHHHHHHHHHHHHHHHHTS-----HHHHHHHHT-

Foldseek 3Di:
DDDCPDPLNVLLVVLVVLCVVLVVDPDLLSVLVSLLSSLVSNQCNQPPVDPHRVVVSNVVSVVSNVVSVVVNVVVVVVPDDDPQDPVRVVVVVVD